Protein 2PZ9 (pdb70)

Structure (mmCIF, N/CA/C/O backbone):
data_2PZ9
#
_entry.id   2PZ9
#
_cell.length_a   66.960
_cell.length_b   66.960
_cell.length_c   104.345
_cell.angle_alpha   90.00
_cell.angle_beta   90.00
_cell.angle_gamma   120.00
#
_symmetry.space_group_name_H-M   'P 32 2 1'
#
loop_
_entity.id
_entity.type
_entity.pdbx_description
1 polymer 'Putative regulatory protein'
2 non-polymer 'SULFATE ION'
3 water water
#
loop_
_atom_site.group_PDB
_atom_site.id
_atom_site.type_symbol
_atom_site.label_atom_id
_atom_site.label_alt_id
_atom_site.label_comp_id
_atom_site.label_asym_id
_atom_site.label_entity_id
_atom_site.label_seq_id
_atom_site.pdbx_PDB_ins_code
_atom_site.Cartn_x
_atom_site.Cartn_y
_atom_site.Cartn_z
_atom_site.occupancy
_atom_site.B_iso_or_equiv
_atom_site.auth_seq_id
_atom_site.auth_comp_id
_atom_site.auth_asym_id
_atom_site.auth_atom_id
_atom_site.pdbx_PDB_model_num
ATOM 1 N N . SER A 1 30 ? 43.647 -6.362 -12.064 1.00 63.18 30 SER A N 1
ATOM 2 C CA . SER A 1 30 ? 44.514 -5.128 -12.082 1.00 64.11 30 SER A CA 1
ATOM 3 C C . SER A 1 30 ? 45.449 -5.058 -10.866 1.00 64.58 30 SER A C 1
ATOM 4 O O . SER A 1 30 ? 45.560 -6.037 -10.131 1.00 65.57 30 SER A O 1
ATOM 7 N N . THR A 1 31 ? 46.126 -3.927 -10.662 1.00 64.37 31 THR A N 1
ATOM 8 C CA . THR A 1 31 ? 47.089 -3.805 -9.559 1.00 64.29 31 THR A CA 1
ATOM 9 C C . THR A 1 31 ? 46.646 -2.822 -8.461 1.00 63.93 31 THR A C 1
ATOM 10 O O . THR A 1 31 ? 46.813 -3.083 -7.267 1.00 63.69 31 THR A O 1
ATOM 14 N N . ARG A 1 32 ? 46.091 -1.686 -8.863 1.00 63.34 32 ARG A N 1
ATOM 15 C CA . ARG A 1 32 ? 45.414 -0.842 -7.909 1.00 62.49 32 ARG A CA 1
ATOM 16 C C . ARG A 1 32 ? 44.375 -1.708 -7.198 1.00 62.07 32 ARG A C 1
ATOM 17 O O . ARG A 1 32 ? 44.328 -1.723 -5.972 1.00 62.20 32 ARG A O 1
ATOM 25 N N . GLN A 1 33 ? 43.573 -2.465 -7.952 1.00 61.64 33 GLN A N 1
ATOM 26 C CA . GLN A 1 33 ? 42.485 -3.245 -7.339 1.00 60.91 33 GLN A CA 1
ATOM 27 C C . GLN A 1 33 ? 43.018 -4.233 -6.339 1.00 60.39 33 GLN A C 1
ATOM 28 O O . GLN A 1 33 ? 42.507 -4.333 -5.224 1.00 60.42 33 GLN A O 1
ATOM 34 N N . ARG A 1 34 ? 44.058 -4.953 -6.747 1.00 60.09 34 ARG A N 1
ATOM 35 C CA . ARG A 1 34 ? 44.690 -5.945 -5.897 1.00 59.67 34 ARG A CA 1
ATOM 36 C C . ARG A 1 34 ? 45.225 -5.359 -4.598 1.00 60.12 34 ARG A C 1
ATOM 37 O O . ARG A 1 34 ? 45.048 -5.970 -3.550 1.00 60.76 34 ARG A O 1
ATOM 45 N N . ILE A 1 35 ? 45.867 -4.189 -4.665 1.00 6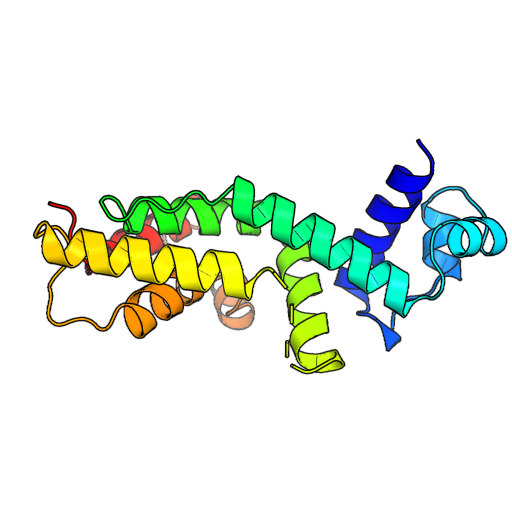0.04 35 ILE A N 1
ATOM 46 C CA . ILE A 1 35 ? 46.299 -3.443 -3.463 1.00 59.99 35 ILE A CA 1
ATOM 47 C C . ILE A 1 35 ? 45.105 -3.052 -2.591 1.00 60.06 35 ILE A C 1
ATOM 48 O O . ILE A 1 35 ? 45.161 -3.109 -1.366 1.00 60.03 35 ILE A O 1
ATOM 53 N N . VAL A 1 36 ? 44.034 -2.621 -3.234 1.00 60.25 36 VAL A N 1
ATOM 54 C CA . VAL A 1 36 ? 42.863 -2.158 -2.513 1.00 60.37 36 VAL A CA 1
ATOM 55 C C . VAL A 1 36 ? 42.188 -3.336 -1.816 1.00 60.59 36 VAL A C 1
ATOM 56 O O . VAL A 1 36 ? 41.911 -3.272 -0.625 1.00 60.33 36 VAL A O 1
ATOM 60 N N . ALA A 1 37 ? 41.949 -4.417 -2.558 1.00 60.87 37 ALA A N 1
ATOM 61 C CA . ALA A 1 37 ? 41.341 -5.622 -1.985 1.00 60.75 37 ALA A CA 1
ATOM 62 C C . ALA A 1 37 ? 42.137 -6.107 -0.779 1.00 60.77 37 ALA A C 1
ATOM 63 O O . ALA A 1 37 ? 41.562 -6.438 0.254 1.00 61.11 37 ALA A O 1
ATOM 65 N N . ALA A 1 38 ? 43.457 -6.127 -0.913 1.00 60.87 38 ALA A N 1
ATOM 66 C CA . ALA A 1 38 ? 44.340 -6.567 0.159 1.00 61.46 38 ALA A CA 1
ATOM 67 C C . ALA A 1 38 ? 44.387 -5.567 1.304 1.00 61.88 38 ALA A C 1
ATOM 68 O O . ALA A 1 38 ? 44.508 -5.959 2.464 1.00 62.59 38 ALA A O 1
ATOM 70 N N . ALA A 1 39 ? 44.291 -4.280 0.994 1.00 62.15 39 ALA A N 1
ATOM 71 C CA . ALA A 1 39 ? 44.247 -3.269 2.049 1.00 62.63 39 ALA A CA 1
ATOM 72 C C . ALA A 1 39 ? 42.947 -3.364 2.872 1.00 62.98 39 ALA A C 1
ATOM 73 O O . ALA A 1 39 ? 42.976 -3.172 4.085 1.00 63.52 39 ALA A O 1
ATOM 75 N N . LYS A 1 40 ? 41.826 -3.677 2.209 1.00 63.33 40 LYS A N 1
ATOM 76 C CA . LYS A 1 40 ? 40.524 -3.911 2.848 1.00 63.26 40 LYS A CA 1
ATOM 77 C C . LYS A 1 40 ? 40.624 -4.955 3.942 1.00 63.40 40 LYS A C 1
ATOM 78 O O . LYS A 1 40 ? 40.113 -4.773 5.048 1.00 63.96 40 LYS A O 1
ATOM 84 N N . GLU A 1 41 ? 41.271 -6.066 3.619 1.00 63.20 41 GLU A N 1
ATOM 85 C CA . GLU A 1 41 ? 41.315 -7.225 4.489 1.00 62.82 41 GLU A CA 1
ATOM 86 C C . GLU A 1 41 ? 42.264 -6.964 5.660 1.00 62.25 41 GLU A C 1
ATOM 87 O O . GLU A 1 41 ? 41.980 -7.372 6.781 1.00 61.96 41 GLU A O 1
ATOM 93 N N . GLU A 1 42 ? 43.365 -6.254 5.393 1.00 61.86 42 GLU A N 1
ATOM 94 C CA . GLU A 1 42 ? 44.335 -5.821 6.423 1.00 61.78 42 GLU A CA 1
ATOM 95 C C . GLU A 1 42 ? 43.868 -4.698 7.370 1.00 61.71 42 GLU A C 1
ATOM 96 O O . GLU A 1 42 ? 44.241 -4.682 8.546 1.00 62.03 42 GLU A O 1
ATOM 102 N N . PHE A 1 43 ? 43.097 -3.742 6.863 1.00 61.54 43 PHE A N 1
ATOM 103 C CA . PHE A 1 43 ? 42.509 -2.716 7.723 1.00 61.50 43 PHE A CA 1
ATOM 104 C C . PHE A 1 43 ? 41.414 -3.264 8.645 1.00 60.88 43 PHE A C 1
ATOM 105 O O . PHE A 1 43 ? 41.358 -2.906 9.809 1.00 60.74 43 PHE A O 1
ATOM 113 N N . ALA A 1 44 ? 40.558 -4.140 8.134 1.00 60.36 44 ALA A N 1
ATOM 114 C CA . ALA A 1 44 ? 39.543 -4.753 8.970 1.00 60.41 44 ALA A CA 1
ATOM 115 C C . ALA A 1 44 ? 40.171 -5.533 10.137 1.00 60.59 44 ALA A C 1
ATOM 116 O O . ALA A 1 44 ? 39.694 -5.456 11.260 1.00 60.60 44 ALA A O 1
ATOM 118 N N . ARG A 1 45 ? 41.252 -6.257 9.866 1.00 60.78 45 ARG A N 1
ATOM 119 C CA . ARG A 1 45 ? 41.982 -7.012 10.880 1.00 60.75 45 ARG A CA 1
ATOM 120 C C . ARG A 1 45 ? 42.641 -6.149 11.939 1.00 60.19 45 ARG A C 1
ATOM 121 O O . ARG A 1 45 ? 42.406 -6.316 13.122 1.00 59.96 45 ARG A O 1
ATOM 129 N N . HIS A 1 46 ? 43.488 -5.233 11.508 1.00 60.08 46 HIS A N 1
ATOM 130 C CA . HIS A 1 46 ? 44.455 -4.656 12.423 1.00 60.05 46 HIS A CA 1
ATOM 131 C C . HIS A 1 46 ? 44.232 -3.175 12.658 1.00 60.43 46 HIS A C 1
ATOM 132 O O . HIS A 1 46 ? 44.853 -2.577 13.542 1.00 60.18 46 HIS A O 1
ATOM 139 N N . GLY A 1 47 ? 43.321 -2.594 11.880 1.00 60.86 47 GLY A N 1
ATOM 140 C CA . GLY A 1 47 ? 43.121 -1.148 11.861 1.00 61.26 47 GLY A CA 1
ATOM 141 C C . GLY A 1 47 ? 44.246 -0.480 11.119 1.00 61.76 47 GLY A C 1
ATOM 142 O O . GLY A 1 47 ? 45.006 -1.144 10.415 1.00 61.88 47 GLY A O 1
ATOM 143 N N . ILE A 1 48 ? 44.357 0.835 11.287 1.00 62.39 48 ILE A N 1
ATOM 144 C CA . ILE A 1 48 ? 45.398 1.645 10.619 1.00 62.43 48 ILE A CA 1
ATOM 145 C C . ILE A 1 48 ? 46.796 1.504 11.245 1.00 62.40 48 ILE A C 1
ATOM 146 O O . ILE A 1 48 ? 47.711 1.004 10.595 1.00 62.51 48 ILE A O 1
ATOM 151 N N . ALA A 1 49 ? 46.961 1.956 12.491 1.00 62.27 49 ALA A N 1
ATOM 152 C CA . ALA A 1 49 ? 48.229 1.788 13.201 1.00 62.15 49 ALA A CA 1
ATOM 153 C C . ALA A 1 49 ? 48.686 0.330 13.141 1.00 62.11 49 ALA A C 1
ATOM 154 O O . ALA A 1 49 ? 49.852 0.059 12.901 1.00 62.11 49 ALA A O 1
ATOM 156 N N . GLY A 1 50 ? 47.752 -0.602 13.313 1.00 62.15 50 GLY A N 1
ATOM 157 C CA . GLY A 1 50 ? 48.071 -2.019 13.255 1.00 62.25 50 GLY A CA 1
ATOM 158 C C . GLY A 1 50 ? 48.302 -2.642 11.884 1.00 62.69 50 GLY A C 1
ATOM 159 O O . GLY A 1 50 ? 48.835 -3.737 11.790 1.00 62.98 50 GLY A O 1
ATOM 160 N N . ALA A 1 51 ? 47.891 -1.995 10.806 1.00 63.09 51 ALA A N 1
ATOM 161 C CA . ALA A 1 51 ? 48.107 -2.606 9.495 1.00 63.67 51 ALA A CA 1
ATOM 162 C C . ALA A 1 51 ? 49.550 -2.403 8.985 1.00 64.27 51 ALA A C 1
ATOM 163 O O . ALA A 1 51 ? 50.178 -1.358 9.244 1.00 64.29 51 ALA A O 1
ATOM 165 N N . ARG A 1 52 ? 50.062 -3.410 8.270 1.00 64.73 52 ARG A N 1
ATOM 166 C CA . ARG A 1 52 ? 51.394 -3.363 7.654 1.00 65.11 52 ARG A CA 1
ATOM 167 C C . ARG A 1 52 ? 51.349 -3.334 6.120 1.00 65.30 52 ARG A C 1
ATOM 168 O O . ARG A 1 52 ? 50.762 -4.214 5.482 1.00 65.49 52 ARG A O 1
ATOM 176 N N . VAL A 1 53 ? 51.978 -2.310 5.539 1.00 65.44 53 VAL A N 1
ATOM 177 C CA . VAL A 1 53 ? 52.189 -2.202 4.088 1.00 65.39 53 VAL A CA 1
ATOM 178 C C . VAL A 1 53 ? 52.966 -3.411 3.544 1.00 65.28 53 VAL A C 1
ATOM 179 O O . VAL A 1 53 ? 52.649 -3.912 2.466 1.00 64.93 53 VAL A O 1
ATOM 183 N N . ASP A 1 54 ? 53.975 -3.860 4.298 1.00 65.49 54 ASP A N 1
ATOM 184 C CA . ASP A 1 54 ? 54.585 -5.191 4.123 1.00 66.02 54 ASP A CA 1
ATOM 185 C C . ASP A 1 54 ? 53.544 -6.244 3.755 1.00 65.58 54 ASP A C 1
ATOM 186 O O . ASP A 1 54 ? 53.516 -6.720 2.621 1.00 65.67 54 ASP A O 1
ATOM 191 N N . ARG A 1 55 ? 52.687 -6.590 4.716 1.00 65.09 55 ARG A N 1
ATOM 192 C CA . ARG A 1 55 ? 51.647 -7.596 4.499 1.00 64.85 55 ARG A CA 1
ATOM 193 C C . ARG A 1 55 ? 50.754 -7.259 3.307 1.00 63.82 55 ARG A C 1
ATOM 194 O O . ARG A 1 55 ? 50.391 -8.148 2.527 1.00 63.89 55 ARG A O 1
ATOM 202 N N . ILE A 1 56 ? 50.394 -5.986 3.174 1.00 62.42 56 ILE A N 1
ATOM 203 C CA . ILE A 1 56 ? 49.468 -5.590 2.125 1.00 61.37 56 ILE A CA 1
ATOM 204 C C . ILE A 1 56 ? 50.040 -5.845 0.731 1.00 61.30 56 ILE A C 1
ATOM 205 O O . ILE A 1 56 ? 49.349 -6.404 -0.118 1.00 61.17 56 ILE A O 1
ATOM 210 N N . ALA A 1 57 ? 51.288 -5.429 0.511 1.00 60.84 57 ALA A N 1
ATOM 211 C CA . ALA A 1 57 ? 51.954 -5.622 -0.761 1.00 60.48 57 ALA A CA 1
ATOM 212 C C . ALA A 1 57 ? 52.201 -7.113 -0.986 1.00 60.73 57 ALA A C 1
ATOM 213 O O . ALA A 1 57 ? 51.953 -7.630 -2.083 1.00 60.81 57 ALA A O 1
ATOM 215 N N . LYS A 1 58 ? 52.673 -7.799 0.055 1.00 60.60 58 LYS A N 1
ATOM 216 C CA . LYS A 1 58 ? 52.911 -9.235 -0.005 1.00 60.78 58 LYS A CA 1
ATOM 217 C C . LYS A 1 58 ? 51.612 -9.944 -0.407 1.00 60.75 5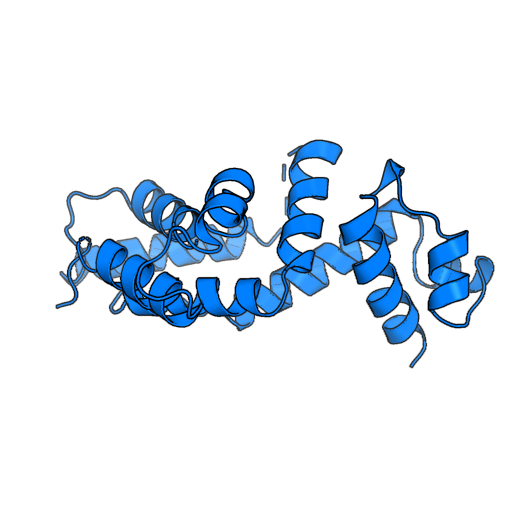8 LYS A C 1
ATOM 218 O O . LYS A 1 58 ? 51.632 -10.836 -1.240 1.00 60.57 58 LYS A O 1
ATOM 224 N N . GLN A 1 59 ? 50.486 -9.513 0.153 1.00 60.90 59 GLN A N 1
ATOM 225 C CA . GLN A 1 59 ? 49.182 -10.100 -0.177 1.00 61.33 59 GLN A CA 1
ATOM 226 C C . GLN A 1 59 ? 48.644 -9.683 -1.555 1.00 61.14 59 GLN A C 1
ATOM 227 O O . GLN A 1 59 ? 48.065 -10.494 -2.266 1.00 61.28 59 GLN A O 1
ATOM 233 N N . ALA A 1 60 ? 48.835 -8.418 -1.920 1.00 61.14 60 ALA A N 1
ATOM 234 C CA . ALA A 1 60 ? 48.388 -7.883 -3.211 1.00 60.81 60 ALA A CA 1
ATOM 235 C C . ALA A 1 60 ? 49.252 -8.361 -4.386 1.00 60.81 60 ALA A C 1
ATOM 236 O O . ALA A 1 60 ? 49.039 -7.931 -5.525 1.00 61.02 60 ALA A O 1
ATOM 238 N N . ARG A 1 61 ? 50.218 -9.243 -4.103 1.00 60.41 61 ARG A N 1
ATOM 239 C CA . ARG A 1 61 ? 51.169 -9.750 -5.094 1.00 59.72 61 ARG A CA 1
ATOM 240 C C . ARG A 1 61 ? 51.918 -8.604 -5.776 1.00 59.51 61 ARG A C 1
ATOM 241 O O . ARG A 1 61 ? 52.031 -8.581 -7.002 1.00 59.30 61 ARG A O 1
ATOM 249 N N . THR A 1 62 ? 52.403 -7.653 -4.970 1.00 59.32 62 THR A N 1
ATOM 250 C CA . THR A 1 62 ? 53.206 -6.502 -5.444 1.00 59.21 62 THR A CA 1
ATOM 251 C C . THR A 1 62 ? 54.310 -6.064 -4.430 1.00 59.10 62 THR A C 1
ATOM 252 O O . THR A 1 62 ? 54.602 -6.801 -3.494 1.00 59.08 62 THR A O 1
ATOM 256 N N . SER A 1 63 ? 54.936 -4.898 -4.624 1.00 59.34 63 SER A N 1
ATOM 257 C CA . SER A 1 63 ? 55.968 -4.386 -3.683 1.00 59.60 63 SER A CA 1
ATOM 258 C C . SER A 1 63 ? 55.563 -3.127 -2.895 1.00 60.58 63 SER A C 1
ATOM 259 O O . SER A 1 63 ? 54.672 -2.358 -3.308 1.00 60.39 63 SER A O 1
ATOM 262 N N . LYS A 1 64 ? 56.235 -2.922 -1.762 1.00 61.52 64 LYS A N 1
ATOM 263 C CA . LYS A 1 64 ? 56.091 -1.694 -0.987 1.00 62.54 64 LYS A CA 1
ATOM 264 C C . LYS A 1 64 ? 56.245 -0.465 -1.888 1.00 62.91 64 LYS A C 1
ATOM 265 O O . LYS A 1 64 ? 55.384 0.410 -1.861 1.00 62.92 64 LYS A O 1
ATOM 271 N N . GLU A 1 65 ? 57.309 -0.411 -2.704 1.00 63.45 65 GLU A N 1
ATOM 272 C CA . GLU A 1 65 ? 57.530 0.760 -3.563 1.00 63.96 65 GLU A CA 1
ATOM 273 C C . GLU A 1 65 ? 56.330 1.044 -4.478 1.00 63.67 65 GLU A C 1
ATOM 274 O O . GLU A 1 65 ? 55.936 2.203 -4.651 1.00 63.87 65 GLU A O 1
ATOM 280 N N . ARG A 1 66 ? 55.742 -0.014 -5.030 1.00 63.53 66 ARG A N 1
ATOM 281 C CA . ARG A 1 66 ? 54.584 0.105 -5.920 1.00 63.51 66 ARG A CA 1
ATOM 282 C C . ARG A 1 66 ? 53.369 0.706 -5.207 1.00 63.02 66 ARG A C 1
ATOM 283 O O . ARG A 1 66 ? 52.729 1.644 -5.710 1.00 62.88 66 ARG A O 1
ATOM 291 N N . VAL A 1 67 ? 53.060 0.157 -4.033 1.00 62.26 67 VAL A N 1
ATOM 292 C CA . VAL A 1 67 ? 51.957 0.637 -3.217 1.00 61.55 67 VAL A CA 1
ATOM 293 C C . VAL A 1 67 ? 52.058 2.157 -3.060 1.00 61.43 67 VAL A C 1
ATOM 294 O O . VAL A 1 67 ? 51.102 2.895 -3.341 1.00 61.56 67 VAL A O 1
ATOM 298 N N . TYR A 1 68 ? 53.241 2.612 -2.665 1.00 60.65 68 TYR A N 1
ATOM 299 C CA . TYR A 1 68 ? 53.500 4.023 -2.438 1.00 59.94 68 TYR A CA 1
ATOM 300 C C . TYR A 1 68 ? 53.538 4.882 -3.700 1.00 59.10 68 TYR A C 1
ATOM 301 O O . TYR A 1 68 ? 53.627 6.101 -3.611 1.00 58.74 68 TYR A O 1
ATOM 310 N N . ALA A 1 69 ? 53.487 4.265 -4.873 1.00 58.51 69 ALA A N 1
ATOM 311 C CA . ALA A 1 69 ? 53.297 5.047 -6.092 1.00 57.85 69 ALA A CA 1
ATOM 312 C C . ALA A 1 69 ? 51.821 5.469 -6.178 1.00 57.68 69 ALA A C 1
ATOM 313 O O . ALA A 1 69 ? 51.523 6.637 -6.420 1.00 58.02 69 ALA A O 1
ATOM 315 N N . TYR A 1 70 ? 50.899 4.535 -5.940 1.00 57.01 70 TYR A N 1
ATOM 316 C CA . TYR A 1 70 ? 49.481 4.864 -5.961 1.00 56.56 70 TYR A CA 1
ATOM 317 C C . TYR A 1 70 ? 49.101 5.731 -4.777 1.00 56.51 70 TYR A C 1
ATOM 318 O O . TYR A 1 70 ? 48.341 6.685 -4.906 1.00 56.63 70 TYR A O 1
ATOM 327 N N . PHE A 1 71 ? 49.628 5.398 -3.612 1.00 56.49 71 PHE A N 1
ATOM 328 C CA . PHE A 1 71 ? 49.177 6.041 -2.397 1.00 56.69 71 PHE A CA 1
ATOM 329 C C . PHE A 1 71 ? 50.339 6.651 -1.648 1.00 57.15 71 PHE A C 1
ATOM 330 O O . PHE A 1 71 ? 51.395 6.038 -1.515 1.00 57.84 71 PHE A O 1
ATOM 338 N N . ARG A 1 72 ? 50.138 7.875 -1.176 1.00 56.88 72 ARG A N 1
ATOM 339 C CA . ARG A 1 72 ? 51.158 8.624 -0.463 1.00 55.90 72 ARG A CA 1
ATOM 340 C C . ARG A 1 72 ? 51.649 7.913 0.827 1.00 55.62 72 ARG A C 1
ATOM 341 O O . ARG A 1 72 ? 52.836 7.915 1.134 1.00 55.55 72 ARG A O 1
ATOM 349 N N . SER A 1 73 ? 50.728 7.293 1.568 1.00 55.22 73 SER A N 1
ATOM 350 C CA . SER A 1 73 ? 50.988 6.846 2.941 1.00 54.31 73 SER A CA 1
ATOM 351 C C . SER A 1 73 ? 50.035 5.743 3.371 1.00 53.85 73 SER A C 1
ATOM 352 O O . SER A 1 73 ? 48.963 5.569 2.797 1.00 53.63 73 SER A O 1
ATOM 355 N N . LYS A 1 74 ? 50.406 5.005 4.402 1.00 53.47 74 LYS A N 1
ATOM 356 C CA . LYS A 1 74 ? 49.472 4.053 4.982 1.00 53.38 74 LYS A CA 1
ATOM 357 C C . LYS A 1 74 ? 48.113 4.721 5.227 1.00 53.38 74 LYS A C 1
ATOM 358 O O . LYS A 1 74 ? 47.063 4.123 5.001 1.00 53.71 74 LYS A O 1
ATOM 364 N N . GLU A 1 75 ? 48.134 5.973 5.673 1.00 53.53 75 GLU A N 1
ATOM 365 C CA . GLU A 1 75 ? 46.901 6.667 6.068 1.00 53.82 75 GLU A CA 1
ATOM 366 C C . GLU A 1 75 ? 46.092 7.134 4.840 1.00 52.61 75 GLU A C 1
ATOM 367 O O . GLU A 1 75 ? 44.861 7.038 4.818 1.00 52.39 75 GLU A O 1
ATOM 373 N N . ALA A 1 76 ? 46.803 7.602 3.818 1.00 51.16 76 ALA A N 1
ATOM 374 C CA . ALA A 1 76 ? 46.205 7.900 2.522 1.00 50.17 76 ALA A CA 1
ATOM 375 C C . ALA A 1 76 ? 45.524 6.680 1.916 1.00 49.62 76 ALA A C 1
ATOM 376 O O . ALA A 1 76 ? 44.437 6.782 1.362 1.00 49.66 76 ALA A O 1
ATOM 378 N N . LEU A 1 77 ? 46.167 5.526 2.042 1.00 49.41 77 LEU A N 1
ATOM 379 C CA . LEU A 1 77 ? 45.625 4.285 1.553 1.00 49.16 77 LEU A CA 1
ATOM 380 C C . LEU A 1 77 ? 44.334 3.963 2.279 1.00 50.70 77 LEU A C 1
ATOM 381 O O . LEU A 1 77 ? 43.317 3.704 1.630 1.00 50.85 77 LEU A O 1
ATOM 386 N N . TYR A 1 78 ? 44.360 3.988 3.617 1.00 51.99 78 TYR A N 1
ATOM 387 C CA . TYR A 1 78 ? 43.116 3.848 4.374 1.00 53.48 78 TYR A CA 1
ATOM 388 C C . TYR A 1 78 ? 42.026 4.768 3.805 1.00 53.83 78 TYR A C 1
ATOM 389 O O . TYR A 1 78 ? 40.962 4.281 3.398 1.00 54.21 78 TYR A O 1
ATOM 398 N N . ALA A 1 79 ? 42.304 6.075 3.748 1.00 53.85 79 ALA A N 1
ATOM 399 C CA . ALA A 1 79 ? 41.293 7.062 3.356 1.00 54.08 79 ALA A CA 1
ATOM 400 C C . ALA A 1 79 ? 40.598 6.612 2.087 1.00 54.23 79 ALA A C 1
ATOM 401 O O . ALA A 1 79 ? 39.363 6.570 2.025 1.00 53.63 79 ALA A O 1
ATOM 403 N N . HIS A 1 80 ? 41.422 6.231 1.104 1.00 55.00 80 HIS A N 1
ATOM 404 C CA . HIS A 1 80 ? 40.963 5.754 -0.201 1.00 55.34 80 HIS A CA 1
ATOM 405 C C . HIS A 1 80 ? 40.004 4.574 -0.066 1.00 55.83 80 HIS A C 1
ATOM 406 O O . HIS A 1 80 ? 38.898 4.575 -0.638 1.00 55.80 80 HIS A O 1
ATOM 413 N N . VAL A 1 81 ? 40.429 3.591 0.714 1.00 56.21 81 VAL A N 1
ATOM 414 C CA . VAL A 1 81 ? 39.645 2.410 0.935 1.00 57.12 81 VAL A CA 1
ATOM 415 C C . VAL A 1 81 ? 38.297 2.735 1.580 1.00 58.25 81 VAL A C 1
ATOM 416 O O . VAL A 1 81 ? 37.260 2.241 1.123 1.00 58.20 81 VAL A O 1
ATOM 420 N N . ALA A 1 82 ? 38.321 3.581 2.612 1.00 59.59 82 ALA A N 1
ATOM 421 C CA . ALA A 1 82 ? 37.116 4.012 3.315 1.00 60.92 82 ALA A CA 1
ATOM 422 C C . ALA A 1 82 ? 36.149 4.676 2.345 1.00 62.38 82 ALA A C 1
ATOM 423 O O . ALA A 1 82 ? 35.009 4.213 2.219 1.00 62.81 82 ALA A O 1
ATOM 425 N N . GLU A 1 83 ? 36.598 5.737 1.661 1.00 63.64 83 GLU A N 1
ATOM 426 C CA . GLU A 1 83 ? 35.818 6.376 0.585 1.00 65.59 83 GLU A CA 1
ATOM 427 C C . GLU A 1 83 ? 35.146 5.332 -0.304 1.00 65.21 83 GLU A C 1
ATOM 428 O O . GLU A 1 83 ? 33.917 5.248 -0.377 1.00 65.00 83 GLU A O 1
ATOM 434 N N . ARG A 1 84 ? 35.982 4.532 -0.960 1.00 65.74 84 ARG A N 1
ATOM 435 C CA . ARG A 1 84 ? 35.547 3.466 -1.848 1.00 66.05 84 ARG A CA 1
ATOM 436 C C . ARG A 1 84 ? 34.450 2.642 -1.160 1.00 65.85 84 ARG A C 1
ATOM 437 O O . ARG A 1 84 ? 33.432 2.334 -1.778 1.00 65.98 84 ARG A O 1
ATOM 445 N N . GLU A 1 85 ? 34.637 2.329 0.124 1.00 65.65 85 GLU A N 1
ATOM 446 C CA . GLU A 1 85 ? 33.660 1.536 0.896 1.00 65.78 85 GLU A CA 1
ATOM 447 C C . GLU A 1 85 ? 32.346 2.261 1.121 1.00 65.34 85 GLU A C 1
ATOM 448 O O . GLU A 1 85 ? 31.263 1.704 0.885 1.00 64.95 85 GLU A O 1
ATOM 454 N N . THR A 1 86 ? 32.470 3.496 1.601 1.00 64.96 86 THR A N 1
ATOM 455 C CA . THR A 1 86 ? 31.351 4.387 1.825 1.00 65.09 86 THR A CA 1
ATOM 456 C C . THR A 1 86 ? 30.491 4.536 0.579 1.00 65.13 86 THR A C 1
ATOM 457 O O . THR A 1 86 ? 29.266 4.412 0.664 1.00 65.29 86 THR A O 1
ATOM 461 N N . THR A 1 87 ? 31.130 4.793 -0.566 1.00 64.63 87 THR A N 1
ATOM 462 C CA . THR A 1 87 ? 30.421 4.991 -1.827 1.00 64.47 87 THR A CA 1
ATOM 463 C C . THR A 1 87 ? 29.696 3.721 -2.236 1.00 64.44 87 THR A C 1
ATOM 464 O O . THR A 1 87 ? 28.550 3.766 -2.641 1.00 63.87 87 THR A O 1
ATOM 468 N N . ALA A 1 88 ? 30.379 2.588 -2.116 1.00 65.17 88 ALA A N 1
ATOM 469 C CA . ALA A 1 88 ? 29.772 1.273 -2.341 1.00 66.07 88 ALA A CA 1
ATOM 470 C C . ALA A 1 88 ? 28.470 1.129 -1.559 1.00 66.70 88 ALA A C 1
ATOM 471 O O . ALA A 1 88 ? 27.459 0.630 -2.075 1.00 66.59 88 ALA A O 1
ATOM 473 N N . LEU A 1 89 ? 28.532 1.573 -0.307 1.00 67.38 89 LEU A N 1
ATOM 474 C CA . LEU A 1 89 ? 27.439 1.496 0.630 1.00 68.25 89 LEU A CA 1
ATOM 475 C C . LEU A 1 89 ? 26.309 2.421 0.210 1.00 68.80 89 LEU A C 1
ATOM 476 O O . LEU A 1 89 ? 25.193 1.963 -0.033 1.00 69.20 89 LEU A O 1
ATOM 481 N N . ILE A 1 90 ? 26.613 3.718 0.130 1.00 68.91 90 ILE A N 1
ATOM 482 C CA . ILE A 1 90 ? 25.659 4.755 -0.240 1.00 68.74 90 ILE A CA 1
ATOM 483 C C . ILE A 1 90 ? 24.822 4.343 -1.447 1.00 69.65 90 ILE A C 1
ATOM 484 O O . ILE A 1 90 ? 23.610 4.553 -1.470 1.00 69.79 90 ILE A O 1
ATOM 489 N N . GLU A 1 91 ? 25.479 3.733 -2.429 1.00 70.81 91 GLU A N 1
ATOM 490 C CA . GLU A 1 91 ? 24.827 3.248 -3.650 1.00 72.07 91 GLU A CA 1
ATOM 491 C C . GLU A 1 91 ? 23.957 2.018 -3.422 1.00 72.32 91 GLU A C 1
ATOM 492 O O . GLU A 1 91 ? 22.879 1.905 -3.995 1.00 72.71 91 GLU A O 1
ATOM 498 N N . ALA A 1 92 ? 24.424 1.107 -2.579 1.00 72.57 92 ALA A N 1
ATOM 499 C CA . ALA A 1 92 ? 23.630 -0.046 -2.175 1.00 72.56 92 ALA A CA 1
ATOM 500 C C . ALA A 1 92 ? 22.435 0.350 -1.281 1.00 72.41 92 ALA A C 1
ATOM 501 O O . ALA A 1 92 ? 21.602 -0.497 -0.940 1.00 72.66 92 ALA A O 1
ATOM 503 N N . THR A 1 93 ? 22.342 1.634 -0.928 1.00 71.92 93 THR A N 1
ATOM 504 C CA . THR A 1 93 ? 21.530 2.066 0.221 1.00 71.21 93 THR A CA 1
ATOM 505 C C . THR A 1 93 ? 20.590 3.222 -0.079 1.00 71.01 93 THR A C 1
ATOM 506 O O . THR A 1 93 ? 20.266 4.006 0.811 1.00 71.08 93 THR A O 1
ATOM 510 N N . GLN A 1 94 ? 20.150 3.322 -1.334 1.00 70.30 94 GLN A N 1
ATOM 511 C CA . GLN A 1 94 ? 19.054 4.217 -1.684 1.00 69.61 94 GLN A CA 1
ATOM 512 C C . GLN A 1 94 ? 18.003 4.176 -0.549 1.00 68.44 94 GLN A C 1
ATOM 513 O O . GLN A 1 94 ? 17.461 3.112 -0.220 1.00 67.58 94 GLN A O 1
ATOM 519 N N . LEU A 1 95 ? 17.763 5.323 0.083 1.00 67.13 95 LEU A N 1
ATOM 520 C CA . LEU A 1 95 ? 16.764 5.381 1.138 1.00 66.33 95 LEU A CA 1
ATOM 521 C C . LEU A 1 95 ? 15.350 5.510 0.600 1.00 65.80 95 LEU A C 1
ATOM 522 O O . LEU A 1 95 ? 15.049 6.414 -0.177 1.00 66.15 95 LEU A O 1
ATOM 527 N N . ASP A 1 96 ? 14.485 4.596 1.030 1.00 65.02 96 ASP A N 1
ATOM 528 C CA . ASP A 1 96 ? 13.070 4.697 0.744 1.00 64.02 96 ASP A CA 1
ATOM 529 C C . ASP A 1 96 ? 12.302 5.095 2.003 1.00 63.10 96 ASP A C 1
ATOM 530 O O . ASP A 1 96 ? 12.134 4.267 2.906 1.00 62.99 96 ASP A O 1
ATOM 535 N N . PRO A 1 97 ? 11.835 6.366 2.070 1.00 61.92 97 PRO A N 1
ATOM 536 C CA . PRO A 1 97 ? 11.155 6.883 3.252 1.00 60.95 97 PRO A CA 1
ATOM 537 C C . PRO A 1 97 ? 9.809 6.211 3.487 1.00 60.27 97 PRO A C 1
ATOM 538 O O . PRO A 1 97 ? 9.302 6.217 4.610 1.00 60.19 97 PRO A O 1
ATOM 542 N N . ALA A 1 98 ? 9.269 5.610 2.432 1.00 59.46 98 ALA A N 1
ATOM 543 C CA . ALA A 1 98 ? 7.981 4.938 2.468 1.00 58.58 98 ALA A CA 1
ATOM 544 C C . ALA A 1 98 ? 8.125 3.455 2.794 1.00 58.12 98 ALA A C 1
ATOM 545 O O . ALA A 1 98 ? 7.122 2.750 2.932 1.00 58.38 98 ALA A O 1
ATOM 547 N N . ASP A 1 99 ? 9.364 2.986 2.912 1.00 57.00 99 ASP A N 1
ATOM 548 C CA . ASP A 1 99 ? 9.633 1.660 3.426 1.00 56.22 99 ASP A CA 1
ATOM 549 C C . ASP A 1 99 ? 10.899 1.680 4.264 1.00 55.63 99 ASP A C 1
ATOM 550 O O . ASP A 1 99 ? 11.986 1.293 3.829 1.00 56.15 99 ASP A O 1
ATOM 555 N N . LEU A 1 100 ? 10.755 2.146 5.482 1.00 54.74 100 LEU A N 1
ATOM 556 C CA . LEU A 1 100 ? 11.873 2.201 6.370 1.00 53.79 100 LEU A CA 1
ATOM 557 C C . LEU A 1 100 ? 12.338 0.808 6.839 1.00 54.52 100 LEU A C 1
ATOM 558 O O . LEU A 1 100 ? 13.549 0.571 6.888 1.00 54.79 100 LEU A O 1
ATOM 563 N N . PRO A 1 101 ? 11.396 -0.122 7.178 1.00 54.52 101 PRO A N 1
ATOM 564 C CA . PRO A 1 101 ? 11.875 -1.477 7.557 1.00 54.35 101 PRO A CA 1
ATOM 565 C C . PRO A 1 101 ? 12.580 -2.229 6.416 1.00 54.63 101 PRO A C 1
ATOM 566 O O . PRO A 1 101 ? 13.509 -3.002 6.665 1.00 54.68 101 PRO A O 1
ATOM 570 N N . GLY A 1 102 ? 12.135 -1.995 5.182 1.00 54.87 102 GLY A N 1
ATOM 571 C CA . GLY A 1 102 ? 12.783 -2.539 4.010 1.00 55.30 102 GLY A CA 1
ATOM 572 C C . GLY A 1 102 ? 14.153 -1.904 3.902 1.00 56.12 102 GLY A C 1
ATOM 573 O O . GLY A 1 102 ? 15.122 -2.567 3.544 1.00 56.70 102 GLY A O 1
ATOM 574 N N . TYR A 1 103 ? 14.238 -0.618 4.220 1.00 56.41 103 TYR A N 1
ATOM 575 C CA . TYR A 1 103 ? 15.518 0.079 4.258 1.00 57.06 103 TYR A CA 1
ATOM 576 C C . TYR A 1 103 ? 16.483 -0.614 5.228 1.00 57.35 103 TYR A C 1
ATOM 577 O O . TYR A 1 103 ? 17.670 -0.810 4.927 1.00 58.13 103 TYR A O 1
ATOM 586 N N . ALA A 1 104 ? 15.963 -0.992 6.392 1.00 57.29 104 ALA A N 1
ATOM 587 C CA . ALA A 1 104 ? 16.777 -1.597 7.436 1.00 56.72 104 ALA A CA 1
ATOM 588 C C . ALA A 1 104 ? 17.273 -2.952 6.983 1.00 56.59 104 ALA A C 1
ATOM 589 O O . ALA A 1 104 ? 18.411 -3.299 7.267 1.00 57.01 104 ALA A O 1
ATOM 591 N N . GLY A 1 105 ? 16.422 -3.705 6.280 1.00 55.88 105 GLY A N 1
ATOM 592 C CA . GLY A 1 105 ? 16.797 -5.005 5.755 1.00 55.32 105 GLY A CA 1
ATOM 593 C C . GLY A 1 105 ? 17.934 -4.814 4.783 1.00 55.42 105 GLY A C 1
ATOM 594 O O . GLY A 1 105 ? 18.893 -5.578 4.780 1.00 55.77 105 GLY A O 1
ATOM 595 N N . ILE A 1 106 ? 17.840 -3.764 3.979 1.00 55.39 106 ILE A N 1
ATOM 596 C CA . ILE A 1 106 ? 18.886 -3.418 3.023 1.00 55.98 106 ILE A CA 1
ATOM 597 C C . ILE A 1 106 ? 20.262 -3.273 3.729 1.00 56.40 106 ILE A C 1
ATOM 598 O O . ILE A 1 106 ? 21.224 -3.963 3.366 1.00 56.32 106 ILE A O 1
ATOM 603 N N . LEU A 1 10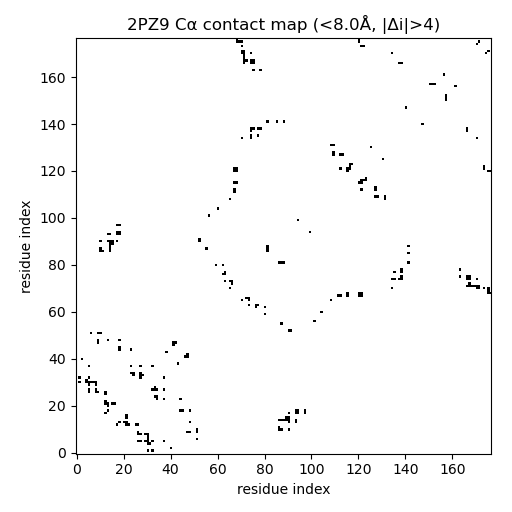7 ? 20.332 -2.438 4.772 1.00 56.74 107 LEU A N 1
ATOM 604 C CA . LEU A 1 107 ? 21.575 -2.270 5.557 1.00 56.75 107 LEU A CA 1
ATOM 605 C C . LEU A 1 107 ? 21.987 -3.562 6.241 1.00 56.53 107 LEU A C 1
ATOM 606 O O . LEU A 1 107 ? 23.176 -3.871 6.350 1.00 56.38 107 LEU A O 1
ATOM 611 N N . PHE A 1 108 ? 21.003 -4.318 6.709 1.00 56.15 108 PHE A N 1
ATOM 612 C CA . PHE A 1 108 ? 21.317 -5.539 7.387 1.00 56.64 108 PHE A CA 1
ATOM 613 C C . PHE A 1 108 ? 22.069 -6.452 6.435 1.00 57.76 108 PHE A C 1
ATOM 614 O O . PHE A 1 108 ? 23.118 -7.009 6.781 1.00 57.72 108 PHE A O 1
ATOM 622 N N . ASP A 1 109 ? 21.513 -6.580 5.228 1.00 58.73 109 ASP A N 1
ATOM 623 C CA . ASP A 1 109 ? 22.046 -7.419 4.179 1.00 59.10 109 ASP A CA 1
ATOM 624 C C . ASP A 1 109 ? 23.465 -7.054 3.852 1.00 59.81 109 ASP A C 1
ATOM 625 O O . ASP A 1 109 ? 24.325 -7.922 3.755 1.00 59.96 109 ASP A O 1
ATOM 630 N N . HIS A 1 110 ? 23.694 -5.760 3.682 1.00 60.79 110 HIS A N 1
ATOM 631 C CA . HIS A 1 110 ? 24.978 -5.252 3.310 1.00 62.26 110 HIS A CA 1
ATOM 632 C C . HIS A 1 110 ? 26.072 -5.657 4.288 1.00 63.10 110 HIS A C 1
ATOM 633 O O . HIS A 1 110 ? 27.125 -6.128 3.887 1.00 63.53 110 HIS A O 1
ATOM 640 N N . PHE A 1 111 ? 25.832 -5.476 5.573 1.00 63.97 111 PHE A N 1
ATOM 641 C CA . PHE A 1 111 ? 26.836 -5.824 6.543 1.00 64.92 111 PHE A CA 1
ATOM 642 C C . PHE A 1 111 ? 26.836 -7.292 6.856 1.00 65.55 111 PHE A C 1
ATOM 643 O O . PHE A 1 111 ? 27.838 -7.811 7.341 1.00 66.66 111 PHE A O 1
ATOM 651 N N . ALA A 1 112 ? 25.731 -7.981 6.599 1.00 65.91 112 ALA A N 1
ATOM 652 C CA . A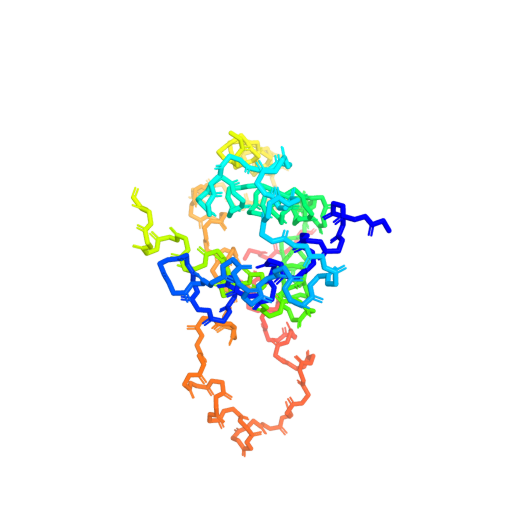LA A 1 112 ? 25.749 -9.434 6.689 1.00 66.03 112 ALA A CA 1
ATOM 653 C C . ALA A 1 112 ? 26.753 -9.922 5.649 1.00 66.49 112 ALA A C 1
ATOM 654 O O . ALA A 1 112 ? 27.616 -10.745 5.942 1.00 66.18 112 ALA A O 1
ATOM 656 N N . ALA A 1 113 ? 26.657 -9.364 4.444 1.00 67.44 113 ALA A N 1
ATOM 657 C CA . ALA A 1 113 ? 27.564 -9.698 3.352 1.00 68.32 113 ALA A CA 1
ATOM 658 C C . ALA A 1 113 ? 29.025 -9.318 3.676 1.00 69.08 113 ALA A C 1
ATOM 659 O O . ALA A 1 113 ? 29.928 -10.164 3.586 1.00 69.18 113 ALA A O 1
ATOM 661 N N . ARG A 1 114 ? 29.237 -8.060 4.078 1.00 69.67 114 ARG A N 1
ATOM 662 C CA . ARG A 1 114 ? 30.583 -7.495 4.253 1.00 70.16 114 ARG A CA 1
ATOM 663 C C . ARG A 1 114 ? 30.880 -7.181 5.731 1.00 69.75 114 ARG A C 1
ATOM 664 O O . ARG A 1 114 ? 30.883 -6.013 6.146 1.00 69.23 114 ARG A O 1
ATOM 672 N N . PRO A 1 115 ? 31.152 -8.239 6.526 1.00 69.90 115 PRO A N 1
ATOM 673 C CA . PRO A 1 115 ? 31.392 -8.096 7.957 1.00 70.08 115 PRO A CA 1
ATOM 674 C C . PRO A 1 115 ? 32.530 -7.125 8.212 1.00 70.50 115 PRO A C 1
ATOM 675 O O . PRO A 1 115 ? 32.510 -6.362 9.181 1.00 70.77 115 PRO A O 1
ATOM 679 N N . ASP A 1 116 ? 33.507 -7.147 7.320 1.00 70.91 116 ASP A N 1
ATOM 680 C CA . ASP A 1 116 ? 34.723 -6.382 7.495 1.00 71.37 116 ASP A CA 1
ATOM 681 C C . ASP A 1 116 ? 34.640 -4.908 7.038 1.00 71.06 116 ASP A C 1
ATOM 682 O O . ASP A 1 116 ? 35.555 -4.127 7.307 1.00 70.98 116 ASP A O 1
ATOM 687 N N . HIS A 1 117 ? 33.555 -4.521 6.369 1.00 70.99 117 HIS A N 1
ATOM 688 C CA . HIS A 1 117 ? 33.311 -3.102 6.108 1.00 71.17 117 HIS A CA 1
ATOM 689 C C . HIS A 1 117 ? 33.049 -2.498 7.460 1.00 69.83 117 HIS A C 1
ATOM 690 O O . HIS A 1 117 ? 33.547 -1.407 7.790 1.00 69.71 117 HIS A O 1
ATOM 697 N N . TYR A 1 118 ? 32.271 -3.231 8.245 1.00 68.34 118 TYR A N 1
ATOM 698 C CA . TYR A 1 118 ? 31.922 -2.783 9.568 1.00 67.36 118 TYR A CA 1
ATOM 699 C C . TYR A 1 118 ? 33.159 -2.595 10.470 1.00 66.33 118 TYR A C 1
ATOM 700 O O . TYR A 1 118 ? 33.303 -1.547 11.109 1.00 65.80 118 TYR A O 1
ATOM 709 N N . ARG A 1 119 ? 34.034 -3.604 10.507 1.00 65.41 119 ARG A N 1
ATOM 710 C CA . ARG A 1 119 ? 35.296 -3.540 11.258 1.00 64.79 119 ARG A CA 1
ATOM 711 C C . ARG A 1 119 ? 36.094 -2.349 10.807 1.00 64.48 119 ARG A C 1
ATOM 712 O O . ARG A 1 119 ? 36.603 -1.575 11.612 1.00 64.66 119 ARG A O 1
ATOM 720 N N . LEU A 1 120 ? 36.204 -2.223 9.497 1.00 64.00 120 LEU A N 1
ATOM 721 C CA . LEU A 1 120 ? 37.012 -1.183 8.903 1.00 63.88 120 LEU A CA 1
ATOM 722 C C . LEU A 1 120 ? 36.522 0.243 9.197 1.00 63.70 120 LEU A C 1
ATOM 723 O O . LEU A 1 120 ? 37.356 1.115 9.476 1.00 63.53 120 LEU A O 1
ATOM 728 N N . ILE A 1 121 ? 35.218 0.509 9.170 1.00 63.20 121 ILE A N 1
ATOM 729 C CA . ILE A 1 121 ? 34.850 1.865 9.587 1.00 63.81 121 ILE A CA 1
ATOM 730 C C . ILE A 1 121 ? 34.946 2.101 11.083 1.00 63.97 121 ILE A C 1
ATOM 731 O O . ILE A 1 121 ? 35.285 3.212 11.517 1.00 64.00 121 ILE A O 1
ATOM 736 N N . THR A 1 122 ? 34.676 1.058 11.865 1.00 64.14 122 THR A N 1
ATOM 737 C CA . THR A 1 122 ? 34.791 1.155 13.328 1.00 64.08 122 THR A CA 1
ATOM 738 C C . THR A 1 122 ? 36.227 1.488 13.755 1.00 64.05 122 THR A C 1
ATOM 739 O O . THR A 1 122 ? 36.435 2.337 14.605 1.00 64.00 122 THR A O 1
ATOM 743 N N . TRP A 1 123 ? 37.214 0.827 13.162 1.00 64.04 123 TRP A N 1
ATOM 744 C CA . TRP A 1 123 ? 38.595 1.196 13.408 1.00 64.60 123 TRP A CA 1
ATOM 745 C C . TRP A 1 123 ? 38.804 2.681 13.178 1.00 65.19 123 TRP A C 1
ATOM 746 O O . TRP A 1 123 ? 39.467 3.347 13.964 1.00 65.62 123 TRP A O 1
ATOM 757 N N . GLY A 1 124 ? 38.233 3.191 12.090 1.00 65.67 124 GLY A N 1
ATOM 758 C CA . GLY A 1 124 ? 38.375 4.587 11.722 1.00 65.94 124 GLY A CA 1
ATOM 759 C C . GLY A 1 124 ? 37.706 5.544 12.682 1.00 66.34 124 GLY A C 1
ATOM 760 O O . GLY A 1 124 ? 38.211 6.640 12.905 1.00 66.48 124 GLY A O 1
ATOM 761 N N . ARG A 1 125 ? 36.567 5.162 13.246 1.00 66.68 125 ARG A N 1
ATOM 762 C CA . ARG A 1 125 ? 35.899 6.062 14.193 1.00 67.83 125 ARG A CA 1
ATOM 763 C C . ARG A 1 125 ? 36.779 6.295 15.411 1.00 68.18 125 ARG A C 1
ATOM 764 O O . ARG A 1 125 ? 37.026 7.436 15.802 1.00 68.47 125 ARG A O 1
ATOM 772 N N . LEU A 1 126 ? 37.292 5.195 15.955 1.00 68.55 126 LEU A N 1
ATOM 773 C CA . LEU A 1 126 ? 38.197 5.197 17.098 1.00 68.85 126 LEU A CA 1
ATOM 774 C C . LEU A 1 126 ? 39.596 5.744 16.830 1.00 69.19 126 LEU A C 1
ATOM 775 O O . LEU A 1 126 ? 40.146 6.473 17.651 1.00 68.95 126 LEU A O 1
ATOM 780 N N . GLU A 1 127 ? 40.190 5.372 15.705 1.00 69.87 127 GLU A N 1
ATOM 781 C CA . GLU A 1 127 ? 41.566 5.787 15.440 1.00 70.44 127 GLU A CA 1
ATOM 782 C C . GLU A 1 127 ? 41.691 7.278 15.017 1.00 71.55 127 GLU A C 1
ATOM 783 O O . GLU A 1 127 ? 42.651 7.938 15.393 1.00 72.27 127 GLU A O 1
ATOM 789 N N . LEU A 1 128 ? 40.721 7.810 14.275 1.00 72.39 128 LEU A N 1
ATOM 790 C CA . LEU A 1 128 ? 40.771 9.207 13.825 1.00 73.13 128 LEU A CA 1
ATOM 791 C C . LEU A 1 128 ? 39.918 10.138 14.705 1.00 73.71 128 LEU A C 1
ATOM 792 O O . LEU A 1 128 ? 40.476 10.973 15.439 1.00 73.82 128 LEU A O 1
ATOM 797 N N . ALA A 1 129 ? 38.588 9.983 14.641 1.00 74.16 129 ALA A N 1
ATOM 798 C CA . ALA A 1 129 ? 37.629 10.788 15.444 1.00 74.63 129 ALA A CA 1
ATOM 799 C C . ALA A 1 129 ? 37.974 12.289 15.666 1.00 74.73 129 ALA A C 1
ATOM 800 O O . ALA A 1 129 ? 38.193 13.065 14.720 1.00 74.31 129 ALA A O 1
ATOM 801 N N . PRO A 1 138 ? 31.052 15.135 2.306 1.00 77.88 138 PRO A N 1
ATOM 802 C CA . PRO A 1 138 ? 31.024 13.890 1.535 1.00 77.77 138 PRO A CA 1
ATOM 803 C C . PRO A 1 138 ? 29.969 12.880 2.043 1.00 77.77 138 PRO A C 1
ATOM 804 O O . PRO A 1 138 ? 28.940 12.660 1.372 1.00 77.51 138 PRO A O 1
ATOM 808 N N . LEU A 1 139 ? 30.207 12.262 3.203 1.00 77.47 139 LEU A N 1
ATOM 809 C CA . LEU A 1 139 ? 29.180 11.386 3.784 1.00 76.90 139 LEU A CA 1
ATOM 810 C C . LEU A 1 139 ? 28.060 12.260 4.350 1.00 76.41 139 LEU A C 1
ATOM 811 O O . LEU A 1 139 ? 26.875 12.041 4.065 1.00 76.41 139 LEU A O 1
ATOM 816 N N . GLN A 1 140 ? 28.475 13.255 5.140 1.00 75.56 140 GLN A N 1
ATOM 817 C CA . GLN A 1 140 ? 27.639 14.374 5.590 1.00 74.41 140 GLN A CA 1
ATOM 818 C C . GLN A 1 140 ? 26.613 14.834 4.549 1.00 73.33 140 GLN A C 1
ATOM 819 O O . GLN A 1 140 ? 25.452 15.135 4.877 1.00 72.96 140 GLN A O 1
ATOM 825 N N . ALA A 1 141 ? 27.061 14.883 3.299 1.00 72.01 141 ALA A N 1
ATOM 826 C CA . ALA A 1 141 ? 26.206 15.233 2.190 1.00 70.95 141 ALA A CA 1
ATOM 827 C C . ALA A 1 141 ? 25.049 14.260 2.106 1.00 69.95 141 ALA A C 1
ATOM 828 O O . ALA A 1 141 ? 23.908 14.660 2.271 1.00 70.24 141 ALA A O 1
ATOM 830 N N . THR A 1 142 ? 25.313 12.983 1.887 1.00 68.55 142 THR A N 1
ATOM 831 C CA . THR A 1 142 ? 24.176 12.084 1.712 1.00 67.61 142 THR A CA 1
ATOM 832 C C . THR A 1 142 ? 23.232 12.099 2.939 1.00 66.43 142 THR A C 1
ATOM 833 O O . THR A 1 142 ? 22.014 12.056 2.774 1.00 66.42 142 THR A O 1
ATOM 837 N N . ILE A 1 143 ? 23.797 12.216 4.142 1.00 64.83 143 ILE A N 1
ATOM 838 C CA . ILE A 1 143 ? 23.023 12.395 5.380 1.00 63.59 143 ILE A CA 1
ATOM 839 C C . ILE A 1 143 ? 22.110 13.631 5.320 1.00 63.11 143 ILE A C 1
ATOM 840 O O . ILE A 1 143 ? 20.900 13.520 5.497 1.00 62.72 143 ILE A O 1
ATOM 845 N N . ALA A 1 144 ? 22.686 14.807 5.068 1.00 62.26 144 ALA A N 1
ATOM 846 C CA . ALA A 1 144 ? 21.873 16.003 4.881 1.00 61.19 144 ALA A CA 1
ATOM 847 C C . ALA A 1 144 ? 20.765 15.743 3.866 1.00 60.60 144 ALA A C 1
ATOM 848 O O . ALA A 1 144 ? 19.634 16.226 4.035 1.00 60.84 144 ALA A O 1
ATOM 850 N N . GLY A 1 145 ? 21.077 14.953 2.841 1.00 59.86 145 GLY A N 1
ATOM 851 C CA . GLY A 1 145 ? 20.097 14.596 1.813 1.00 59.51 145 GLY A CA 1
ATOM 852 C C . GLY A 1 145 ? 18.976 13.708 2.344 1.00 59.39 145 GLY A C 1
ATOM 853 O O . GLY A 1 145 ? 17.789 13.957 2.098 1.00 59.03 145 GLY A O 1
ATOM 854 N N . LYS A 1 146 ? 19.354 12.666 3.076 1.00 59.02 146 LYS A N 1
ATOM 855 C CA . LYS A 1 146 ? 18.374 11.737 3.638 1.00 58.91 146 LYS A CA 1
ATOM 856 C C . LYS A 1 146 ? 17.468 12.381 4.685 1.00 58.71 146 LYS A C 1
ATOM 857 O O . LYS A 1 146 ? 16.303 12.029 4.799 1.00 58.61 146 LYS A O 1
ATOM 863 N N . LEU A 1 147 ? 18.007 13.319 5.455 1.00 58.80 147 LEU A N 1
ATOM 864 C CA . LEU A 1 147 ? 17.198 14.045 6.415 1.00 58.94 147 LEU A CA 1
ATOM 865 C C . LEU A 1 147 ? 16.188 14.885 5.660 1.00 59.06 147 LEU A C 1
ATOM 866 O O . LEU A 1 147 ? 15.049 15.024 6.088 1.00 59.17 147 LEU A O 1
ATOM 871 N N . ASP A 1 148 ? 16.584 15.429 4.519 1.00 59.05 148 ASP A N 1
ATOM 872 C CA . ASP A 1 148 ? 15.604 16.103 3.700 1.00 59.25 148 ASP A CA 1
ATOM 873 C C . ASP A 1 148 ? 14.539 15.156 3.153 1.00 58.93 148 ASP A C 1
ATOM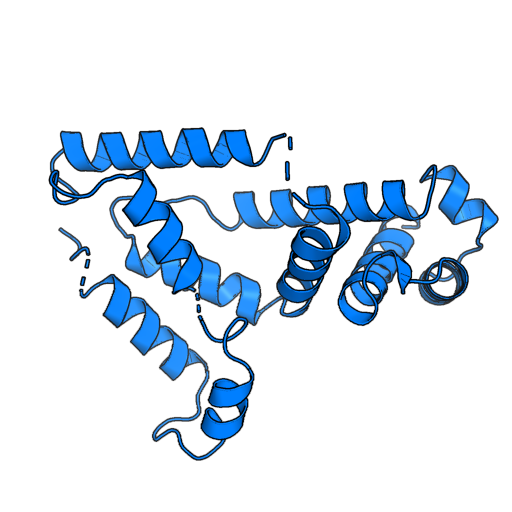 874 O O . ASP A 1 148 ? 13.366 15.485 3.155 1.00 58.64 148 ASP A O 1
ATOM 879 N N . LYS A 1 149 ? 14.955 13.966 2.739 1.00 59.32 149 LYS A N 1
ATOM 880 C CA . LYS A 1 149 ? 14.056 12.937 2.223 1.00 59.76 149 LYS A CA 1
ATOM 881 C C . LYS A 1 149 ? 13.033 12.567 3.309 1.00 59.73 149 LYS A C 1
ATOM 882 O O . LYS A 1 149 ? 11.838 12.433 3.045 1.00 60.51 149 LYS A O 1
ATOM 888 N N . LEU A 1 150 ? 13.488 12.443 4.546 1.00 59.52 150 LEU A N 1
ATOM 889 C CA . LEU A 1 150 ? 12.569 12.185 5.648 1.00 59.29 150 LEU A CA 1
ATOM 890 C C . LEU A 1 150 ? 11.673 13.387 5.960 1.00 59.51 150 LEU A C 1
ATOM 891 O O . LEU A 1 150 ? 10.488 13.199 6.193 1.00 59.80 150 LEU A O 1
ATOM 896 N N . ARG A 1 151 ? 12.222 14.607 5.952 1.00 59.62 151 ARG A N 1
ATOM 897 C CA . ARG A 1 151 ? 11.417 15.812 6.140 1.00 60.30 151 ARG A CA 1
ATOM 898 C C . ARG A 1 151 ? 10.266 15.761 5.157 1.00 60.99 151 ARG A C 1
ATOM 899 O O . A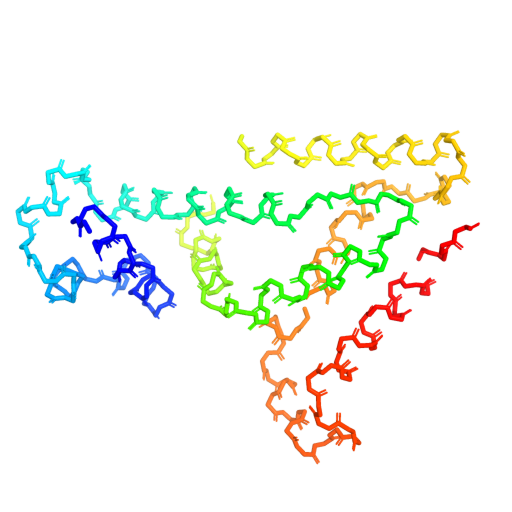RG A 1 151 ? 9.131 16.083 5.497 1.00 60.93 151 ARG A O 1
ATOM 907 N N . ASP A 1 152 ? 10.569 15.304 3.944 1.00 61.95 152 ASP A N 1
ATOM 908 C CA . ASP A 1 152 ? 9.581 15.214 2.868 1.00 62.85 152 ASP A CA 1
ATOM 909 C C . ASP A 1 152 ? 8.533 14.166 3.138 1.00 63.19 152 ASP A C 1
ATOM 910 O O . ASP A 1 152 ? 7.353 14.421 2.954 1.00 63.55 152 ASP A O 1
ATOM 915 N N . ALA A 1 153 ? 8.973 12.981 3.558 1.00 63.41 153 ALA A N 1
ATOM 916 C CA . ALA A 1 153 ? 8.055 11.917 3.945 1.00 63.36 153 ALA A CA 1
ATOM 917 C C . ALA A 1 153 ? 7.014 12.424 4.941 1.00 63.27 153 ALA A C 1
ATOM 918 O O . ALA A 1 153 ? 5.834 12.115 4.816 1.00 63.01 153 ALA A O 1
ATOM 920 N N . GLN A 1 154 ? 7.467 13.218 5.911 1.00 63.51 154 GLN A N 1
ATOM 921 C CA . GLN A 1 154 ? 6.611 13.725 6.974 1.00 63.74 154 GLN A CA 1
ATOM 922 C C . GLN A 1 154 ? 5.588 14.683 6.413 1.00 64.25 154 GLN A C 1
ATOM 923 O O . GLN A 1 154 ? 4.401 14.541 6.708 1.00 64.53 154 GLN A O 1
ATOM 929 N N . ARG A 1 155 ? 6.050 15.622 5.580 1.00 64.36 155 ARG A N 1
ATOM 930 C CA . ARG A 1 155 ? 5.192 16.592 4.897 1.00 64.46 155 ARG A CA 1
ATOM 931 C C . ARG A 1 155 ? 4.092 15.955 4.023 1.00 64.35 155 ARG A C 1
ATOM 932 O O . ARG A 1 155 ? 2.964 16.478 3.961 1.00 64.72 155 ARG A O 1
ATOM 940 N N . ILE A 1 156 ? 4.391 14.849 3.341 1.00 63.86 156 ILE A N 1
ATOM 941 C CA . ILE A 1 156 ? 3.355 14.223 2.521 1.00 63.47 156 ILE A CA 1
ATOM 942 C C . ILE A 1 156 ? 2.619 13.135 3.296 1.00 63.32 156 ILE A C 1
ATOM 943 O O . ILE A 1 156 ? 1.848 12.357 2.733 1.00 63.42 156 ILE A O 1
ATOM 948 N N . GLY A 1 157 ? 2.864 13.117 4.604 1.00 63.00 157 GLY A N 1
ATOM 949 C CA . GLY A 1 157 ? 2.045 12.377 5.557 1.00 62.89 157 GLY A CA 1
ATOM 950 C C . GLY A 1 157 ? 2.362 10.902 5.651 1.00 62.65 157 GLY A C 1
ATOM 951 O O . GLY A 1 157 ? 1.476 10.084 5.884 1.00 62.70 157 GLY A O 1
ATOM 952 N N . LEU A 1 158 ? 3.636 10.570 5.505 1.00 62.41 158 LEU A N 1
ATOM 953 C CA . LEU A 1 158 ? 4.049 9.195 5.319 1.00 62.20 158 LEU A CA 1
ATOM 954 C C . LEU A 1 158 ? 4.842 8.683 6.495 1.00 61.96 158 LEU A C 1
ATOM 955 O O . LEU A 1 158 ? 5.201 7.510 6.544 1.00 62.40 158 LEU A O 1
ATOM 960 N N . LEU A 1 159 ? 5.131 9.576 7.432 1.00 61.38 159 LEU A N 1
ATOM 961 C CA . LEU A 1 159 ? 5.972 9.287 8.582 1.00 60.64 159 LEU A CA 1
ATOM 962 C C . LEU A 1 159 ? 5.540 10.289 9.660 1.00 60.69 159 LEU A C 1
ATOM 963 O O . LEU A 1 159 ? 5.540 11.497 9.436 1.00 61.17 159 LEU A O 1
ATOM 968 N N . ASP A 1 160 ? 5.126 9.775 10.808 1.00 60.31 160 ASP A N 1
ATOM 969 C CA . ASP A 1 160 ? 4.635 10.588 11.901 1.00 60.08 160 ASP A CA 1
ATOM 970 C C . ASP A 1 160 ? 5.417 11.911 12.043 1.00 59.41 160 ASP A C 1
ATOM 971 O O . ASP A 1 160 ? 6.639 11.887 12.217 1.00 59.34 160 ASP A O 1
ATOM 976 N N . PRO A 1 161 ? 4.715 13.069 11.975 1.00 58.72 161 PRO A N 1
ATOM 977 C CA . PRO A 1 161 ? 5.429 14.357 11.938 1.00 58.13 161 PRO A CA 1
ATOM 978 C C . PRO A 1 161 ? 6.072 14.723 13.276 1.00 57.62 161 PRO A C 1
ATOM 979 O O . PRO A 1 161 ? 6.823 15.701 13.353 1.00 57.49 161 PRO A O 1
ATOM 983 N N . ALA A 1 162 ? 5.768 13.934 14.307 1.00 56.86 162 ALA A N 1
ATOM 984 C CA . ALA A 1 162 ? 6.301 14.132 15.644 1.00 56.12 162 ALA A CA 1
ATOM 985 C C . ALA A 1 162 ? 7.779 13.762 15.762 1.00 55.99 162 ALA A C 1
ATOM 986 O O . ALA A 1 162 ? 8.462 14.359 16.548 1.00 56.28 162 ALA A O 1
ATOM 988 N N . TRP A 1 163 ? 8.274 12.793 14.988 1.00 56.18 163 TRP A N 1
ATOM 989 C CA . TRP A 1 163 ? 9.691 12.378 15.052 1.00 56.35 163 TRP A CA 1
ATOM 990 C C . TRP A 1 163 ? 10.638 13.433 14.527 1.00 56.27 163 TRP A C 1
ATOM 991 O O . TRP A 1 163 ? 10.348 14.106 13.549 1.00 56.42 163 TRP A O 1
ATOM 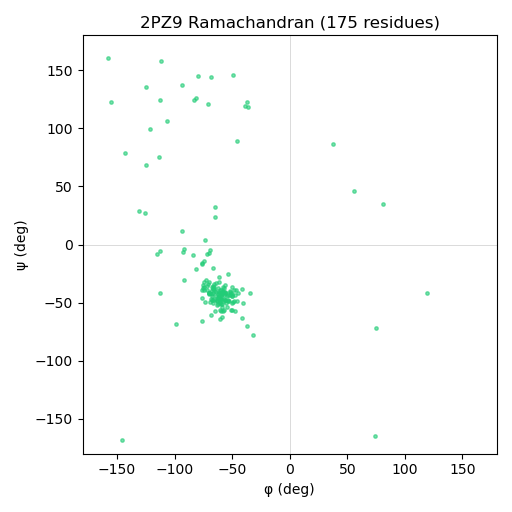1002 N N . ASP A 1 164 ? 11.803 13.549 15.136 1.00 56.11 164 ASP A N 1
ATOM 1003 C CA . ASP A 1 164 ? 12.839 14.306 14.483 1.00 55.83 164 ASP A CA 1
ATOM 1004 C C . ASP A 1 164 ? 13.545 13.398 13.483 1.00 55.38 164 ASP A C 1
ATOM 1005 O O . ASP A 1 164 ? 14.042 12.334 13.833 1.00 54.41 164 ASP A O 1
ATOM 1010 N N . PRO A 1 165 ? 13.582 13.832 12.218 1.00 55.20 165 PRO A N 1
ATOM 1011 C CA . PRO A 1 165 ? 14.317 13.141 11.183 1.00 55.02 165 PRO A CA 1
ATOM 1012 C C . PRO A 1 165 ? 15.660 12.638 11.711 1.00 54.85 165 PRO A C 1
ATOM 1013 O O . PRO A 1 165 ? 15.995 11.465 11.542 1.00 54.51 165 PRO A O 1
ATOM 1017 N N . VAL A 1 166 ? 16.402 13.545 12.348 1.00 54.57 166 VAL A N 1
ATOM 1018 C CA . VAL A 1 166 ? 17.688 13.255 12.966 1.00 54.16 166 VAL A CA 1
ATOM 1019 C C . VAL A 1 166 ? 17.626 11.960 13.789 1.00 54.04 166 VAL A C 1
ATOM 1020 O O . VAL A 1 166 ? 18.476 11.083 13.638 1.00 53.79 166 VAL A O 1
ATOM 1024 N N . ASP A 1 167 ? 16.614 11.834 14.638 1.00 53.86 167 ASP A N 1
ATOM 1025 C CA . ASP A 1 167 ? 16.466 10.628 15.450 1.00 53.92 167 ASP A CA 1
ATOM 1026 C C . ASP A 1 167 ? 16.116 9.394 14.589 1.00 53.52 167 ASP A C 1
ATOM 1027 O O . ASP A 1 167 ? 16.643 8.291 14.823 1.00 54.14 167 ASP A O 1
ATOM 1032 N N . VAL A 1 168 ? 15.247 9.581 13.596 1.00 52.43 168 VAL A N 1
ATOM 1033 C CA . VAL A 1 168 ? 14.773 8.492 12.742 1.00 50.94 168 VAL A CA 1
ATOM 1034 C C . VAL A 1 168 ? 15.947 7.848 11.995 1.00 50.42 168 VAL A C 1
ATOM 1035 O O . VAL A 1 168 ? 16.126 6.620 12.018 1.00 50.12 168 VAL A O 1
ATOM 1039 N N . LEU A 1 169 ? 16.751 8.690 11.361 1.00 49.88 169 LEU A N 1
ATOM 1040 C CA . LEU A 1 169 ? 17.902 8.234 10.595 1.00 50.29 169 LEU A CA 1
ATOM 1041 C C . LEU A 1 169 ? 18.907 7.465 11.459 1.00 51.47 169 LEU A C 1
ATOM 1042 O O . LEU A 1 169 ? 19.214 6.304 11.182 1.00 51.95 169 LEU A O 1
ATOM 1047 N N . ALA A 1 170 ? 19.394 8.118 12.520 1.00 52.43 170 ALA A N 1
ATOM 1048 C CA . ALA A 1 170 ? 20.333 7.527 13.476 1.00 53.02 170 ALA A CA 1
ATOM 1049 C C . ALA A 1 170 ? 19.885 6.166 13.999 1.00 53.61 170 ALA A C 1
ATOM 1050 O O . ALA A 1 170 ? 20.622 5.180 13.892 1.00 53.29 170 ALA A O 1
ATOM 1052 N N . LEU A 1 171 ? 18.682 6.138 14.564 1.00 54.58 171 LEU A N 1
ATOM 1053 C CA . LEU A 1 171 ? 18.083 4.915 15.086 1.00 56.40 171 LEU A CA 1
ATOM 1054 C C . LEU A 1 171 ? 18.094 3.761 14.086 1.00 57.38 171 LEU A C 1
ATOM 1055 O O . LEU A 1 171 ? 18.628 2.676 14.363 1.00 57.63 171 LEU A O 1
ATOM 1060 N N . ILE A 1 172 ? 17.517 3.997 12.919 1.00 58.08 172 ILE A N 1
ATOM 1061 C CA . ILE A 1 172 ? 17.404 2.931 11.949 1.00 58.91 172 ILE A CA 1
ATOM 1062 C C . ILE A 1 172 ? 18.789 2.356 11.516 1.00 59.04 172 ILE A C 1
ATOM 1063 O O . ILE A 1 172 ? 18.979 1.131 11.454 1.00 59.26 172 ILE A O 1
ATOM 1068 N N . ASN A 1 173 ? 19.739 3.238 11.234 1.00 58.54 173 ASN A N 1
ATOM 1069 C CA . ASN A 1 173 ? 21.119 2.845 11.102 1.00 58.53 173 ASN A CA 1
ATOM 1070 C C . ASN A 1 173 ? 21.698 1.998 12.244 1.00 58.64 173 ASN A C 1
ATOM 1071 O O . ASN A 1 173 ? 22.417 1.026 11.989 1.00 58.08 173 ASN A O 1
ATOM 1076 N N . GLN A 1 174 ? 21.408 2.380 13.487 1.00 59.11 174 GLN A N 1
ATOM 1077 C CA . GLN A 1 174 ? 21.868 1.617 14.649 1.00 60.11 174 GLN A CA 1
ATOM 1078 C C . GLN A 1 174 ? 21.332 0.214 14.622 1.00 61.40 174 GLN A C 1
ATOM 1079 O O . GLN A 1 174 ? 22.107 -0.717 14.509 1.00 61.38 174 GLN A O 1
ATOM 1085 N N . ILE A 1 175 ? 20.001 0.095 14.722 1.00 63.39 175 ILE A N 1
ATOM 1086 C CA . ILE A 1 175 ? 19.278 -1.184 14.818 1.00 65.71 175 ILE A CA 1
ATOM 1087 C C . ILE A 1 175 ? 19.771 -2.191 13.780 1.00 66.47 175 ILE A C 1
ATOM 1088 O O . ILE A 1 175 ? 19.901 -3.378 14.075 1.00 66.26 175 ILE A O 1
ATOM 1093 N N . ALA A 1 176 ? 20.045 -1.674 12.582 1.00 67.71 176 ALA A N 1
ATOM 1094 C CA . ALA A 1 176 ? 20.504 -2.440 11.433 1.00 69.16 176 ALA A CA 1
ATOM 1095 C C . ALA A 1 176 ? 21.867 -3.070 11.637 1.00 70.78 176 ALA A C 1
ATOM 1096 O O . ALA A 1 176 ? 22.138 -4.135 11.088 1.00 70.44 176 ALA A O 1
ATOM 1106 N N . THR A 1 178 ? 22.899 -4.059 14.442 1.00 71.03 178 THR A N 1
ATOM 1107 C CA . THR A 1 178 ? 22.631 -4.768 15.680 1.00 68.86 178 THR A CA 1
ATOM 1108 C C . THR A 1 178 ? 23.521 -5.989 15.958 1.00 67.54 178 THR A C 1
ATOM 1109 O O . THR A 1 178 ? 23.971 -6.172 17.082 1.00 66.81 178 THR A O 1
ATOM 1113 N N . TRP A 1 179 ? 23.787 -6.794 14.933 1.00 66.39 179 TRP A N 1
ATOM 1114 C CA . TRP A 1 179 ? 24.515 -8.062 15.094 1.00 65.96 179 TRP A CA 1
ATOM 1115 C C . TRP A 1 179 ? 26.020 -7.932 14.898 1.00 66.24 179 TRP A C 1
ATOM 1116 O O . TRP A 1 179 ? 26.808 -8.675 15.501 1.00 66.37 179 TRP A O 1
ATOM 1127 N N . ALA A 1 180 ? 26.388 -6.985 14.042 1.00 66.21 180 ALA A N 1
ATOM 1128 C CA . ALA A 1 180 ? 27.710 -6.408 14.010 1.00 66.27 180 ALA A CA 1
ATOM 1129 C C . ALA A 1 180 ? 28.033 -5.768 15.358 1.00 66.47 180 ALA A C 1
ATOM 1130 O O . ALA A 1 180 ? 29.043 -6.091 15.962 1.00 67.08 180 ALA A O 1
ATOM 1132 N N . GLY A 1 181 ? 27.164 -4.880 15.836 1.00 66.76 181 GLY A N 1
ATOM 1133 C CA . GLY A 1 181 ? 27.402 -4.127 17.075 1.00 66.75 181 GLY A CA 1
ATOM 1134 C C . GLY A 1 181 ? 27.260 -4.860 18.413 1.00 67.11 181 GLY A C 1
ATOM 1135 O O . GLY A 1 181 ? 27.682 -4.329 19.441 1.00 67.61 181 GLY A O 1
ATOM 1136 N N . GLN A 1 182 ? 26.657 -6.056 18.428 1.00 66.94 182 GLN A N 1
ATOM 1137 C CA . GLN A 1 182 ? 26.487 -6.853 19.673 1.00 66.20 182 GLN A CA 1
ATOM 1138 C C . GLN A 1 182 ? 27.082 -8.266 19.530 1.00 65.85 182 GLN A C 1
ATOM 1139 O O . GLN A 1 182 ? 26.326 -9.241 19.501 1.00 65.85 182 GLN A O 1
ATOM 1145 N N . PRO A 1 183 ? 28.427 -8.389 19.435 1.00 65.43 183 PRO A N 1
ATOM 1146 C CA . PRO A 1 183 ? 29.025 -9.715 19.170 1.00 64.97 183 PRO A CA 1
ATOM 1147 C C . PRO A 1 183 ? 28.898 -10.669 20.348 1.00 64.36 183 PRO A C 1
ATOM 1148 O O . PRO A 1 183 ? 28.782 -11.888 20.146 1.00 64.21 183 PRO A O 1
ATOM 1152 N N . GLU A 1 184 ? 28.927 -10.115 21.562 1.00 63.78 184 GLU A N 1
ATOM 1153 C CA . GLU A 1 184 ? 28.802 -10.924 22.774 1.00 63.47 184 GLU A CA 1
ATOM 1154 C C . GLU A 1 184 ? 27.449 -11.670 22.803 1.00 63.73 184 GLU A C 1
ATOM 1155 O O . GLU A 1 184 ? 27.443 -12.889 22.849 1.00 63.71 184 GLU A O 1
ATOM 1166 N N . ILE A 1 185 ? 26.324 -10.951 22.705 1.00 64.29 185 ILE A N 1
ATOM 1167 C CA . ILE A 1 185 ? 24.998 -11.564 22.523 1.00 64.73 185 ILE A CA 1
ATOM 1168 C C . ILE A 1 185 ? 24.971 -12.409 21.244 1.00 65.55 185 ILE A C 1
ATOM 1169 O O . ILE A 1 185 ? 24.423 -13.517 21.247 1.00 65.60 185 ILE A O 1
ATOM 1174 N N . ALA A 1 186 ? 25.560 -11.900 20.154 1.00 66.27 186 ALA A N 1
ATOM 1175 C CA . ALA A 1 186 ? 25.651 -12.678 18.914 1.00 67.03 186 ALA A CA 1
ATOM 1176 C C . ALA A 1 186 ? 26.261 -14.046 19.202 1.00 67.75 186 ALA A C 1
ATOM 1177 O O . ALA A 1 186 ? 25.794 -15.050 18.676 1.00 68.01 186 ALA A O 1
ATOM 1179 N N . ALA A 1 187 ? 27.282 -14.094 20.061 1.00 68.82 187 ALA A N 1
ATOM 1180 C CA . ALA A 1 187 ? 27.866 -15.387 20.466 1.00 69.82 187 ALA A CA 1
ATOM 1181 C C . ALA A 1 187 ? 26.824 -16.300 21.148 1.00 70.41 187 ALA A C 1
ATOM 1182 O O . ALA A 1 187 ? 26.647 -17.461 20.744 1.00 70.38 187 ALA A O 1
ATOM 1184 N N . ALA A 1 188 ? 26.124 -15.754 22.154 1.00 71.12 188 ALA A N 1
ATOM 1185 C CA . ALA A 1 188 ? 25.085 -16.485 22.902 1.00 71.54 188 ALA A CA 1
ATOM 1186 C C . ALA A 1 188 ? 23.961 -16.917 21.983 1.00 71.93 188 ALA A C 1
ATOM 1187 O O . ALA A 1 188 ? 23.355 -17.962 22.184 1.00 72.23 188 ALA A O 1
ATOM 1189 N N . ALA A 1 189 ? 23.708 -16.099 20.964 1.00 72.44 189 ALA A N 1
ATOM 1190 C CA . ALA A 1 189 ? 22.663 -16.343 19.979 1.00 72.57 189 ALA A CA 1
ATOM 1191 C C . ALA A 1 189 ? 22.833 -17.717 19.370 1.00 72.63 189 ALA A C 1
ATOM 1192 O O . ALA A 1 189 ? 21.856 -18.309 18.923 1.00 72.65 189 ALA A O 1
ATOM 1194 N N . ALA A 1 190 ? 24.079 -18.205 19.399 1.00 73.07 190 ALA A N 1
ATOM 1195 C CA . ALA A 1 190 ? 24.504 -19.494 18.832 1.00 73.38 190 ALA A CA 1
ATOM 1196 C C . ALA A 1 190 ? 23.410 -20.542 18.888 1.00 73.68 190 ALA A C 1
ATOM 1197 O O . ALA A 1 190 ? 22.753 -20.819 17.887 1.00 73.93 190 ALA A O 1
ATOM 1199 N N . ASP A 1 191 ? 23.204 -21.122 20.059 1.00 73.93 191 ASP A N 1
ATOM 1200 C CA . ASP A 1 191 ? 22.127 -22.096 20.212 1.00 74.40 191 ASP A CA 1
ATOM 1201 C C . ASP A 1 191 ? 21.226 -21.695 21.362 1.00 73.53 191 ASP A C 1
ATOM 1202 O O . ASP A 1 191 ? 20.600 -22.545 21.993 1.00 73.58 191 ASP A O 1
ATOM 1207 N N . GLN A 1 192 ? 21.189 -20.390 21.626 1.00 72.46 192 GLN A N 1
ATOM 1208 C CA . GLN A 1 192 ? 20.161 -19.792 22.470 1.00 71.45 192 GLN A CA 1
ATOM 1209 C C . GLN A 1 192 ? 18.964 -19.286 21.633 1.00 70.52 192 GLN A C 1
ATOM 1210 O O . GLN A 1 192 ? 17.952 -18.847 22.192 1.00 70.82 192 GLN A O 1
ATOM 1216 N N . ALA A 1 193 ? 19.081 -19.325 20.304 1.00 69.01 193 ALA A N 1
ATOM 1217 C CA . ALA A 1 193 ? 18.010 -18.842 19.429 1.00 67.25 193 ALA A CA 1
ATOM 1218 C C . ALA A 1 193 ? 17.108 -19.991 19.049 1.00 66.32 193 ALA A C 1
ATOM 1219 O O . ALA A 1 193 ? 17.602 -21.074 18.743 1.00 66.39 193 ALA A O 1
ATOM 1221 N N . VAL A 1 194 ? 15.793 -19.763 19.070 1.00 65.11 194 VAL A N 1
ATOM 1222 C CA . VAL A 1 194 ? 14.830 -20.769 18.614 1.00 63.96 194 VAL A CA 1
ATOM 1223 C C . VAL A 1 194 ? 15.091 -21.129 17.150 1.00 63.61 194 VAL A C 1
ATOM 1224 O O . VAL A 1 194 ? 15.126 -22.294 16.811 1.00 63.76 194 VAL A O 1
ATOM 1228 N N . ASP A 1 195 ? 15.276 -20.125 16.294 1.00 63.02 195 ASP A N 1
ATOM 1229 C CA . ASP A 1 195 ? 15.588 -20.336 14.884 1.00 61.94 195 ASP A CA 1
ATOM 1230 C C . ASP A 1 195 ? 16.927 -19.652 14.591 1.00 61.12 195 ASP A C 1
ATOM 1231 O O . ASP A 1 195 ? 16.977 -18.435 14.409 1.00 60.96 195 ASP A O 1
ATOM 1236 N N . PRO A 1 196 ? 18.022 -20.435 14.556 1.00 60.45 196 PRO A N 1
ATOM 1237 C CA . PRO A 1 196 ? 19.382 -19.899 14.369 1.00 59.87 196 PRO A CA 1
ATOM 1238 C C . PRO A 1 196 ? 19.587 -19.167 13.027 1.00 59.43 196 PRO A C 1
ATOM 1239 O O . PRO A 1 196 ? 20.423 -18.237 12.933 1.00 59.28 196 PRO A O 1
ATOM 1243 N N . SER A 1 197 ? 18.813 -19.568 12.017 1.00 58.40 197 SER A N 1
ATOM 1244 C CA . SER A 1 197 ? 18.831 -18.919 10.709 1.00 57.43 197 SER A CA 1
ATOM 1245 C C . SER A 1 197 ? 19.035 -17.395 10.779 1.00 56.49 197 SER A C 1
ATOM 1246 O O . SER A 1 197 ? 18.236 -16.676 11.366 1.00 56.29 197 SER A O 1
ATOM 1249 N N . VAL A 1 198 ? 20.125 -16.926 10.189 1.00 55.40 198 VAL A N 1
ATOM 1250 C CA . VAL A 1 198 ? 20.383 -15.502 9.991 1.00 54.98 198 VAL A CA 1
ATOM 1251 C C . VAL A 1 198 ? 19.165 -14.676 9.539 1.00 54.85 198 VAL A C 1
ATOM 1252 O O . VAL A 1 198 ? 18.953 -13.542 9.993 1.00 54.60 198 VAL A O 1
ATOM 1256 N N . THR A 1 199 ? 18.332 -15.228 8.674 1.00 20.00 199 THR A N 1
ATOM 1257 C CA . THR A 1 199 ? 17.215 -14.444 8.164 1.00 20.00 199 THR A CA 1
ATOM 1258 C C . THR A 1 199 ? 16.101 -14.333 9.200 1.00 20.00 199 THR A C 1
ATOM 1259 O O . THR A 1 199 ? 15.207 -13.455 9.055 1.00 53.54 199 THR A O 1
ATOM 1263 N N . ALA A 1 200 ? 16.127 -15.174 10.207 1.00 53.04 200 ALA A N 1
ATOM 1264 C CA . ALA A 1 200 ? 15.352 -14.953 11.433 1.00 52.69 200 ALA A CA 1
ATOM 1265 C C . ALA A 1 200 ? 15.775 -13.658 12.176 1.00 52.22 200 ALA A C 1
ATOM 1266 O O . ALA A 1 200 ? 14.897 -12.910 12.655 1.00 52.20 200 ALA A O 1
ATOM 1268 N N . ARG A 1 201 ? 17.093 -13.404 12.267 1.00 51.23 201 ARG A N 1
ATOM 1269 C CA . ARG A 1 201 ? 17.610 -12.137 12.819 1.00 50.95 201 ARG A CA 1
ATOM 1270 C C . ARG A 1 201 ? 17.058 -10.990 11.984 1.00 50.74 201 ARG A C 1
ATOM 1271 O O . ARG A 1 201 ? 16.664 -9.946 12.514 1.00 50.84 201 ARG A O 1
ATOM 1279 N N . ARG A 1 202 ? 17.023 -11.209 10.671 1.00 50.60 202 ARG A N 1
ATOM 1280 C CA . ARG A 1 202 ? 16.604 -10.185 9.722 1.00 50.13 202 ARG A CA 1
ATOM 1281 C C . ARG A 1 202 ? 15.139 -9.864 9.939 1.00 49.82 202 ARG A C 1
ATOM 1282 O O . ARG A 1 202 ? 14.765 -8.670 10.013 1.00 50.04 202 ARG A O 1
ATOM 1290 N N . ALA A 1 203 ? 14.324 -10.917 10.062 1.00 48.63 203 ALA A N 1
ATOM 1291 C CA . ALA A 1 203 ? 12.881 -10.731 10.255 1.00 48.42 203 ALA A CA 1
ATOM 1292 C C . ALA A 1 203 ? 12.574 -9.867 11.491 1.00 48.17 203 ALA A C 1
ATOM 1293 O O . ALA A 1 203 ? 11.797 -8.912 11.422 1.00 47.48 203 ALA A O 1
ATOM 1295 N N . ALA A 1 204 ? 13.245 -10.196 12.596 1.00 48.09 204 ALA A N 1
ATOM 1296 C CA . ALA A 1 204 ? 13.039 -9.543 13.864 1.00 47.67 204 ALA A CA 1
ATOM 1297 C C . ALA A 1 204 ? 13.329 -8.083 13.633 1.00 47.80 204 ALA A C 1
ATOM 1298 O O . ALA A 1 204 ? 12.525 -7.215 13.939 1.00 47.93 204 ALA A O 1
ATOM 1300 N N . LEU A 1 205 ? 14.476 -7.827 13.042 1.00 48.13 205 LEU A N 1
ATOM 1301 C CA . LEU A 1 205 ? 14.945 -6.480 12.899 1.00 48.90 205 LEU A CA 1
ATOM 1302 C C . LEU A 1 205 ? 13.982 -5.643 12.043 1.00 48.91 205 LEU A C 1
ATOM 1303 O O . LEU A 1 205 ? 13.646 -4.505 12.390 1.00 48.26 205 LEU A O 1
ATOM 1308 N N . VAL A 1 206 ? 13.539 -6.225 10.932 1.00 48.93 206 VAL A N 1
ATOM 1309 C CA . VAL A 1 206 ? 12.647 -5.542 10.052 1.00 48.57 206 VAL A CA 1
ATOM 1310 C C . VAL A 1 206 ? 11.307 -5.322 10.753 1.00 49.64 206 VAL A C 1
ATOM 1311 O O . VAL A 1 206 ? 10.673 -4.251 10.608 1.00 50.81 206 VAL A O 1
ATOM 1315 N N . THR A 1 207 ? 10.890 -6.312 11.540 1.00 49.83 207 THR A N 1
ATOM 1316 C CA . THR A 1 207 ? 9.627 -6.250 12.251 1.00 49.58 207 THR A CA 1
ATOM 1317 C C . THR A 1 207 ? 9.712 -5.160 13.283 1.00 50.16 207 THR A C 1
ATOM 1318 O O . THR A 1 207 ? 8.779 -4.388 13.443 1.00 50.59 207 THR A O 1
ATOM 1322 N N . ALA A 1 208 ? 10.850 -5.070 13.958 1.00 50.59 208 ALA A N 1
ATOM 1323 C CA . ALA A 1 208 ? 11.058 -4.043 14.961 1.00 51.36 208 ALA A CA 1
ATOM 1324 C C . ALA A 1 208 ? 10.948 -2.637 14.363 1.00 52.46 208 ALA A C 1
ATOM 1325 O O . ALA A 1 208 ? 10.401 -1.711 14.991 1.00 52.69 208 ALA A O 1
ATOM 1327 N N . VAL A 1 209 ? 11.471 -2.471 13.156 1.00 54.14 209 VAL A N 1
ATOM 1328 C CA . VAL A 1 209 ? 11.492 -1.159 12.535 1.00 56.14 209 VAL A CA 1
ATOM 1329 C C . VAL A 1 209 ? 10.089 -0.854 12.067 1.00 58.40 209 VAL A C 1
ATOM 1330 O O . VAL A 1 209 ? 9.630 0.298 12.174 1.00 58.21 209 VAL A O 1
ATOM 1334 N N . GLU A 1 210 ? 9.402 -1.894 11.578 1.00 61.20 210 GLU A N 1
ATOM 1335 C CA . GLU A 1 210 ? 7.979 -1.783 11.310 1.00 63.94 210 GLU A CA 1
ATOM 1336 C C . GLU A 1 210 ? 7.226 -1.288 12.551 1.00 65.21 210 GLU A C 1
ATOM 1337 O O . GLU A 1 210 ? 6.366 -0.408 12.437 1.00 65.68 210 GLU A O 1
ATOM 1343 N N . HIS A 1 211 ? 7.550 -1.810 13.732 1.00 66.63 211 HIS A N 1
ATOM 1344 C CA . HIS A 1 211 ? 6.868 -1.337 14.936 1.00 68.42 211 HIS A CA 1
ATOM 1345 C C . HIS A 1 211 ? 7.148 0.116 15.239 1.00 70.18 211 HIS A C 1
ATOM 1346 O O . HIS A 1 211 ? 6.247 0.835 15.608 1.00 69.98 211 HIS A O 1
ATOM 1361 N N . PHE A 1 213 ? 8.172 2.762 13.058 1.00 77.56 213 PHE A N 1
ATOM 1362 C CA . PHE A 1 213 ? 7.554 3.614 12.046 1.00 78.27 213 PHE A CA 1
ATOM 1363 C C . PHE A 1 213 ? 6.695 2.768 11.105 1.00 79.60 213 PHE A C 1
ATOM 1364 O O . PHE A 1 213 ? 7.199 2.290 10.080 1.00 79.90 213 PHE A O 1
ATOM 1372 N N . PRO A 1 214 ? 5.398 2.576 11.442 1.00 80.97 214 PRO A N 1
ATOM 1373 C CA . PRO A 1 214 ? 4.573 1.609 10.698 1.00 82.17 214 PRO A CA 1
ATOM 1374 C C . PRO A 1 214 ? 4.224 2.081 9.274 1.00 83.79 214 PRO A C 1
ATOM 1375 O O . PRO A 1 214 ? 3.610 3.154 9.119 1.00 84.07 214 PRO A O 1
ATOM 1379 N N . ARG A 1 215 ? 4.630 1.296 8.257 1.00 85.15 215 ARG A N 1
ATOM 1380 C CA . ARG A 1 215 ? 4.378 1.609 6.823 1.00 86.36 215 ARG A CA 1
ATOM 1381 C C . ARG A 1 215 ? 2.907 1.979 6.496 1.00 86.67 215 ARG A C 1
ATOM 1382 O O . ARG A 1 215 ? 1.975 1.428 7.116 1.00 86.76 215 ARG A O 1
ATOM 1390 N N . PRO A 1 216 ? 2.700 2.906 5.522 1.00 86.89 216 PRO A N 1
ATOM 1391 C CA . PRO A 1 216 ? 1.344 3.381 5.185 1.00 86.94 216 PRO A CA 1
ATOM 1392 C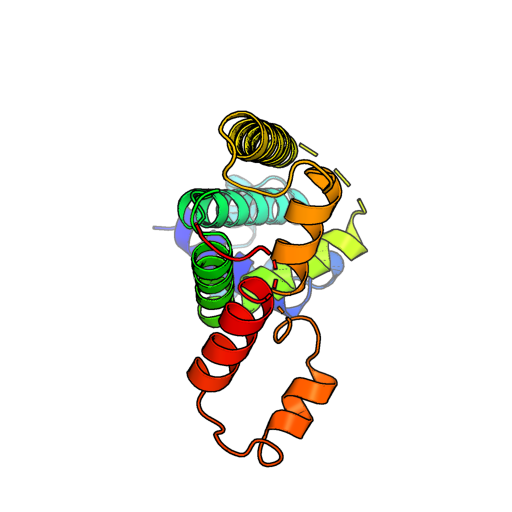 C . PRO A 1 216 ? 0.699 2.594 4.027 1.00 86.62 216 PRO A C 1
ATOM 1393 O O . PRO A 1 216 ? -0.363 2.975 3.534 1.00 86.08 216 PRO A O 1
#

CATH classification: 1.10.357.10

Sequence (177 aa):
STRQRIVAAAKEEFARHGIAGARVDRIAKQARTSKERVYAYFRSKEALYAHVAERETTALIEATQLDPADLPGYAGILFDHFAARPDHYRLITWGRLELAPLQATIAGKLDKLRDAQRIGLLDPAWDPVDVLALINQIATWAGQPEIAAAAADQAVDPSVTARRAALVTAVEHFPRP

InterPro domains:
  IPR001647 DNA-binding HTH domain, TetR-type [PF00440] (35-80)
  IPR001647 DNA-binding HTH domain, TetR-type [PR00455] (35-48)
  IPR001647 DNA-binding HTH domain, TetR-type [PR00455] (56-79)
  IPR001647 DNA-binding HTH domain, TetR-type [PS50977] (29-89)
  IPR009057 Homedomain-like superfamily [SSF46689] (28-102)
  IPR036271 Tetracyclin repressor-like, C-terminal domain superfamily [SSF48498] (98-212)
  IPR041467 HTH-type transcriptional repressor Sco4008, C-terminal [PF17926] (99-210)
  IPR050109 HTH-type, TetR-like transcriptional regulator [PTHR30328] (18-217)

B-factor: mean 63.91, std 11.09, range [20.0, 137.49]

Secondary structure (DSSP, 8-state):
--HHHHHHHHHHHHHHHHHHH--HHHHHHHTTS-HHHHHHH-SSHHHHHHHHHHHHHHHHHHHT---TT-HHHHHHHHHHHHHH-HHHHHHHHHHHHHT--HHHHHHHHHHHHHHHHHTTSS-TTS-HHHHHHHHHHH--TTT-HHHHHHHHHHSSS--HHHHHHHHHHHHH-----

Solvent-accessible surface area: 10616 Å² total

Radius of gyration: 18.98 Å; Cα contacts (8 Å, |Δi|>4): 162; chains: 1; bounding box: 56×39×35 Å

Foldseek 3Di:
DQLVLLLVLLLVQCLPQNQVGGDCVSSQVRSVHDSVVSCVVAVDSVRSLVVSLLVLLVVLLVLQPDDLLQLLVSLLSLLVVCVVVVSNLSNVVSVCVPPVPSVVVLVVQQVVNCVCVVVPFFPVPDRSVCLVVVSVVLNPCSVCVVVVVVLCPVPPDNDPVVSSVVSSVVNCCSPRD

Organism: Streptomyces coelicolor (strain ATCC BAA-471 / A3(2) / M145) (NCBI:txid100226)

Nearest PDB structures (foldseek):
  2pz9-assembly1_A-2  TM=1.004E+00  e=2.404E-24  Streptomyces coelicolor A3(2)
  2d6y-assembly1_A  TM=8.744E-01  e=7.783E-10  Streptomyces coelicolor A3(2)
  6o6o-assembly1_B  TM=6.745E-01  e=4.542E-05  Mycobacterium tuberculosis
  2hxo-assembly1_B  TM=5.388E-01  e=3.488E-03  Streptomyces coelicolor A3(2)
  5cxi-assembly1_B  TM=4.520E-01  e=4.451E-03  Mycobacterium tuberculosis H37Rv